Protein AF-A0A969W7C8-F1 (afdb_monomer_lite)

Radius of gyration: 20.69 Å; chains: 1; bounding box: 55×56×47 Å

Sequence (146 aa):
MNSTTIPALSAPKDGADSDSLDALLNHLQGNGPDVQADAALARFSEARLRAIEFGARARAEDCLHNVQSLARLLTQALRSDEQAPVSDTLAAVQHLEQLARDSERWALIAEHAVMYRKQRPVAEEVAQRWMHWARHLGEWPDAKRG

Structure (mmCIF, N/CA/C/O backbone):
data_AF-A0A969W7C8-F1
#
_entry.id   AF-A0A969W7C8-F1
#
loop_
_atom_site.group_PDB
_atom_site.id
_atom_site.type_symbol
_atom_site.label_atom_id
_atom_site.label_alt_id
_atom_site.label_comp_id
_atom_site.label_asym_id
_atom_site.label_entity_id
_atom_site.label_seq_id
_atom_site.pdbx_PDB_ins_code
_atom_site.Cartn_x
_atom_site.Cartn_y
_atom_site.Cartn_z
_atom_site.occupancy
_atom_site.B_iso_or_equiv
_atom_site.auth_seq_id
_atom_site.auth_comp_id
_atom_site.auth_asym_id
_atom_site.auth_atom_id
_atom_site.pdbx_PDB_model_num
ATOM 1 N N . MET A 1 1 ? -31.390 36.146 6.790 1.00 38.81 1 MET A N 1
ATOM 2 C CA . MET A 1 1 ? -31.698 34.730 7.079 1.00 38.81 1 MET A CA 1
ATOM 3 C C . MET A 1 1 ? -31.171 33.939 5.897 1.00 38.81 1 MET A C 1
ATOM 5 O O . MET A 1 1 ? -31.784 33.980 4.841 1.00 38.81 1 MET A O 1
ATOM 9 N N . ASN A 1 2 ? -29.970 33.372 6.025 1.00 34.91 2 ASN A N 1
ATOM 10 C CA . ASN A 1 2 ? -29.266 32.739 4.911 1.00 34.91 2 ASN A CA 1
ATOM 11 C C . ASN A 1 2 ? -29.604 31.249 4.893 1.00 34.91 2 ASN A C 1
ATOM 13 O O . ASN A 1 2 ? -29.206 30.518 5.797 1.00 34.91 2 ASN A O 1
ATOM 17 N N . SER A 1 3 ? -30.345 30.823 3.872 1.00 37.78 3 SER A N 1
ATOM 18 C CA . SER A 1 3 ? -30.536 29.412 3.547 1.00 37.78 3 SER A CA 1
ATOM 19 C C . SER A 1 3 ? -29.263 28.889 2.891 1.00 37.78 3 SER A C 1
ATOM 21 O O . SER A 1 3 ? -28.953 29.238 1.754 1.00 37.78 3 SER A O 1
ATOM 23 N N . THR A 1 4 ? -28.508 28.072 3.618 1.00 37.97 4 THR A N 1
ATOM 24 C CA . THR A 1 4 ? -27.382 27.317 3.067 1.00 37.97 4 THR A CA 1
ATOM 25 C C . THR A 1 4 ? -27.936 26.133 2.279 1.00 37.97 4 THR A C 1
ATOM 27 O O . THR A 1 4 ? -28.390 25.147 2.854 1.00 37.97 4 THR A O 1
ATOM 30 N N . THR A 1 5 ? -27.927 26.250 0.954 1.00 32.03 5 THR A N 1
ATOM 31 C CA . THR A 1 5 ? -28.203 25.158 0.017 1.00 32.03 5 THR A CA 1
ATOM 32 C C . THR A 1 5 ? -27.091 24.115 0.128 1.00 32.03 5 THR A C 1
ATOM 34 O O . THR A 1 5 ? -25.937 24.405 -0.180 1.00 32.03 5 THR A O 1
ATOM 37 N N . ILE A 1 6 ? -27.424 22.904 0.578 1.00 38.47 6 ILE A N 1
ATOM 38 C CA . ILE A 1 6 ? -26.533 21.740 0.493 1.00 38.47 6 ILE A CA 1
ATOM 39 C C . ILE A 1 6 ? -26.404 21.388 -0.999 1.00 38.47 6 ILE A C 1
ATOM 41 O O . ILE A 1 6 ? -27.440 21.204 -1.644 1.00 38.47 6 ILE A O 1
ATOM 45 N N . PRO A 1 7 ? -25.193 21.311 -1.583 1.00 35.34 7 PRO A N 1
ATOM 46 C CA . PRO A 1 7 ? -25.053 20.846 -2.953 1.00 35.34 7 PRO A CA 1
ATOM 47 C C . PRO A 1 7 ? -25.507 19.387 -3.015 1.00 35.34 7 PRO A C 1
ATOM 49 O O . PRO A 1 7 ? -25.007 18.532 -2.283 1.00 35.34 7 PRO A O 1
ATOM 52 N N . ALA A 1 8 ? -26.503 19.129 -3.861 1.00 36.25 8 ALA A N 1
ATOM 53 C CA . ALA A 1 8 ? -26.968 17.789 -4.165 1.00 36.25 8 ALA A CA 1
ATOM 54 C C . ALA A 1 8 ? -25.776 16.939 -4.624 1.00 36.25 8 ALA A C 1
ATOM 56 O O . ALA A 1 8 ? -25.041 17.344 -5.527 1.00 36.25 8 ALA A O 1
ATOM 57 N N . LEU A 1 9 ? -25.592 15.779 -3.988 1.00 35.47 9 LEU A N 1
ATOM 58 C CA . LEU A 1 9 ? -24.717 14.719 -4.477 1.00 35.47 9 LEU A CA 1
ATOM 59 C C . LEU A 1 9 ? -25.146 14.399 -5.9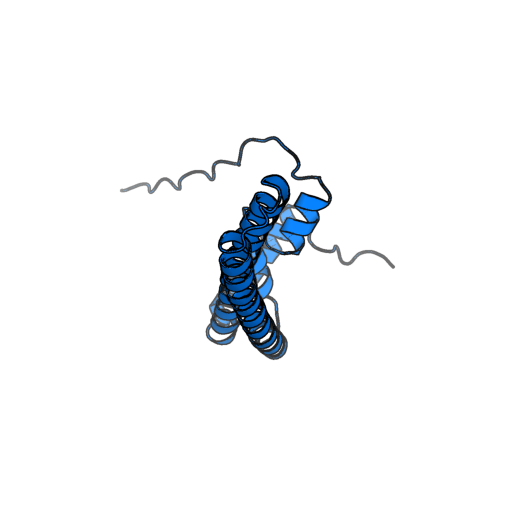13 1.00 35.47 9 LEU A C 1
ATOM 61 O O . LEU A 1 9 ? -26.192 13.789 -6.137 1.00 35.47 9 LEU A O 1
ATOM 65 N N . SER A 1 10 ? -24.359 14.842 -6.887 1.00 34.53 10 SER A N 1
ATOM 66 C CA . SER A 1 10 ? -24.480 14.364 -8.257 1.00 34.53 10 SER A CA 1
ATOM 67 C C . SER A 1 10 ? -24.133 12.881 -8.249 1.00 34.53 10 SER A C 1
ATOM 69 O O . SER A 1 10 ? -22.982 12.518 -8.019 1.00 34.53 10 SER A O 1
ATOM 71 N N . ALA A 1 11 ? -25.134 12.029 -8.470 1.00 37.75 11 ALA A N 1
ATOM 72 C CA . ALA A 1 11 ? -24.907 10.621 -8.754 1.00 37.75 11 ALA A CA 1
ATOM 73 C C . ALA A 1 11 ? -23.967 10.501 -9.972 1.00 37.75 11 ALA A C 1
ATOM 75 O O . ALA A 1 11 ? -24.205 11.188 -10.977 1.00 37.75 11 ALA A O 1
ATOM 76 N N . PRO A 1 12 ? -22.905 9.678 -9.912 1.00 35.25 12 PRO A N 1
ATOM 77 C CA . PRO A 1 12 ? -22.072 9.430 -11.077 1.00 35.25 12 PRO A CA 1
ATOM 78 C C . PRO A 1 12 ? -22.916 8.752 -12.163 1.00 35.25 12 PRO A C 1
ATOM 80 O O . PRO A 1 12 ? -23.571 7.740 -11.928 1.00 35.25 12 PRO A O 1
ATOM 83 N N . LYS A 1 13 ? -22.938 9.374 -13.345 1.00 36.31 13 LYS A N 1
ATOM 84 C CA . LYS A 1 13 ? -23.645 8.912 -14.541 1.00 36.31 13 LYS A CA 1
ATOM 85 C C . LYS A 1 13 ? -22.795 7.838 -15.236 1.00 36.31 13 LYS A C 1
ATOM 87 O O . LYS A 1 13 ? -21.701 8.146 -15.693 1.00 36.31 13 LYS A O 1
ATOM 92 N N . ASP A 1 14 ? -23.337 6.625 -15.244 1.00 42.62 14 ASP A N 1
ATOM 93 C CA . ASP A 1 14 ? -23.025 5.378 -15.962 1.00 42.62 14 ASP A CA 1
ATOM 94 C C . ASP A 1 14 ? -21.862 5.310 -16.974 1.00 42.62 14 ASP A C 1
ATOM 96 O O . ASP A 1 14 ? -21.765 6.112 -17.903 1.00 42.62 14 ASP A O 1
ATOM 100 N N . GLY A 1 15 ? -21.156 4.167 -16.934 1.00 38.03 15 GLY A N 1
ATOM 101 C CA . GLY A 1 15 ? -21.106 3.309 -18.127 1.00 38.03 15 GLY A CA 1
ATOM 102 C C . GLY A 1 15 ? -19.736 2.854 -18.637 1.00 38.03 15 GLY A C 1
ATOM 103 O O . GLY A 1 15 ? -19.352 3.265 -19.725 1.00 38.03 15 GLY A O 1
ATOM 104 N N . ALA A 1 16 ? -19.048 1.964 -17.911 1.00 36.75 16 ALA A N 1
ATOM 105 C CA . ALA A 1 16 ? -18.318 0.807 -18.463 1.00 36.75 16 ALA A CA 1
ATOM 106 C C . ALA A 1 16 ? -17.686 -0.006 -17.312 1.00 36.75 16 ALA A C 1
ATOM 108 O O . ALA A 1 16 ? -16.867 0.516 -16.563 1.00 36.75 16 ALA A O 1
ATOM 109 N N . ASP A 1 17 ? -18.073 -1.277 -17.184 1.00 43.09 17 ASP A N 1
ATOM 110 C CA . ASP A 1 17 ? -17.399 -2.320 -16.391 1.00 43.09 17 ASP A CA 1
ATOM 111 C C . ASP A 1 17 ? -17.361 -2.222 -14.856 1.00 43.09 17 ASP A C 1
ATOM 113 O O . ASP A 1 17 ? -16.521 -2.877 -14.242 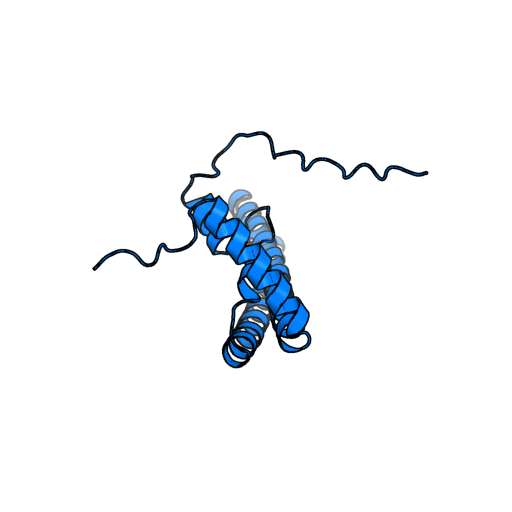1.00 43.09 17 ASP A O 1
ATOM 117 N N . SER A 1 18 ? -18.309 -1.547 -14.193 1.00 48.06 18 SER A N 1
ATOM 118 C CA . SER A 1 18 ? -18.436 -1.630 -12.719 1.00 48.06 18 SER A CA 1
ATOM 119 C C . SER A 1 18 ? -18.706 -3.052 -12.198 1.00 48.06 18 SER A C 1
ATOM 121 O O . SER A 1 18 ? -18.358 -3.352 -11.060 1.00 48.06 18 SER A O 1
ATOM 123 N N . ASP A 1 19 ? -19.270 -3.924 -13.044 1.00 48.69 19 ASP A N 1
ATOM 124 C CA . ASP A 1 19 ? -19.610 -5.322 -12.731 1.00 48.69 19 ASP A CA 1
ATOM 125 C C . ASP A 1 19 ? -18.551 -6.333 -13.207 1.00 48.69 19 ASP A C 1
ATOM 127 O O . ASP A 1 19 ? -18.723 -7.546 -13.056 1.00 48.69 19 ASP A O 1
ATOM 131 N N . SER A 1 20 ? -17.451 -5.870 -13.807 1.00 60.22 20 SER A N 1
ATOM 132 C CA . SER A 1 20 ? -16.371 -6.776 -14.197 1.00 60.22 20 SER A CA 1
ATOM 133 C C . SER A 1 20 ? -15.684 -7.338 -12.948 1.00 60.22 20 SER A C 1
ATOM 135 O O . SER A 1 20 ? -15.549 -6.654 -11.930 1.00 60.22 20 SER A O 1
ATOM 137 N N . LEU A 1 21 ? -15.208 -8.587 -13.016 1.00 51.62 21 LEU A N 1
ATOM 138 C CA . LEU A 1 21 ? -14.403 -9.172 -11.939 1.00 51.62 21 LEU A CA 1
ATOM 139 C C . LEU A 1 21 ? -13.199 -8.280 -11.611 1.00 51.62 21 LEU A C 1
ATOM 141 O O . LEU A 1 21 ? -12.845 -8.160 -10.446 1.00 51.62 21 LEU A O 1
ATOM 145 N N . ASP A 1 22 ? -12.621 -7.610 -12.605 1.00 47.81 22 ASP A N 1
ATOM 146 C CA . ASP A 1 22 ? -11.506 -6.686 -12.415 1.00 47.81 22 ASP A CA 1
ATOM 147 C C . ASP A 1 22 ? -11.923 -5.413 -11.677 1.00 47.81 22 ASP A C 1
ATOM 149 O O . ASP A 1 22 ? -11.184 -4.949 -10.815 1.00 47.81 22 ASP A O 1
ATOM 153 N N . ALA A 1 23 ? -13.116 -4.871 -11.924 1.00 51.50 23 ALA A N 1
ATOM 154 C CA . ALA A 1 23 ? -13.651 -3.769 -11.130 1.00 51.50 23 ALA A CA 1
ATOM 155 C C . ALA A 1 23 ? -14.001 -4.211 -9.708 1.00 51.50 23 ALA A C 1
ATOM 157 O O . ALA A 1 23 ? -13.708 -3.480 -8.765 1.00 51.50 23 ALA A O 1
ATOM 158 N N . LEU A 1 24 ? -14.559 -5.407 -9.521 1.00 50.41 24 LEU A N 1
ATOM 159 C CA . LEU A 1 24 ? -14.846 -5.966 -8.200 1.00 50.41 24 LEU A CA 1
ATOM 160 C C . LEU A 1 24 ? -13.555 -6.235 -7.411 1.00 50.41 24 LEU A C 1
ATOM 162 O O . LEU A 1 24 ? -13.456 -5.878 -6.239 1.00 50.41 24 LEU A O 1
ATOM 166 N N . LEU A 1 25 ? -12.547 -6.832 -8.053 1.00 48.72 25 LEU A N 1
ATOM 167 C CA . LEU A 1 25 ? -11.226 -7.062 -7.474 1.00 48.72 25 LEU A CA 1
ATOM 168 C C . LEU A 1 25 ? -10.533 -5.738 -7.191 1.00 48.72 25 LEU A C 1
ATOM 170 O O . LEU A 1 25 ? -9.992 -5.597 -6.104 1.00 48.72 25 LEU A O 1
ATOM 174 N N . ASN A 1 26 ? -10.627 -4.750 -8.081 1.00 50.47 26 ASN A N 1
ATOM 175 C CA . ASN A 1 26 ? -10.145 -3.402 -7.812 1.00 50.47 26 ASN A CA 1
ATOM 176 C C . ASN A 1 26 ? -10.861 -2.791 -6.603 1.00 50.47 26 ASN A C 1
ATOM 178 O O . ASN A 1 26 ? -10.184 -2.304 -5.713 1.00 50.47 26 ASN A O 1
ATOM 182 N N . HIS A 1 27 ? -12.184 -2.877 -6.469 1.00 48.84 27 HIS A N 1
ATOM 183 C CA . HIS A 1 27 ? -12.895 -2.360 -5.290 1.00 48.84 27 HIS A CA 1
ATOM 184 C C . HIS A 1 27 ? -12.536 -3.102 -3.991 1.00 48.84 27 HIS A C 1
ATOM 186 O O . HIS A 1 27 ? -12.286 -2.468 -2.965 1.00 48.84 27 HIS A O 1
ATOM 192 N N . LEU A 1 28 ? -12.449 -4.436 -4.018 1.00 46.00 28 LEU A N 1
ATOM 193 C CA . LEU A 1 28 ? -12.052 -5.261 -2.866 1.00 46.00 28 LEU A CA 1
ATOM 194 C C . LEU A 1 28 ? -10.588 -5.042 -2.475 1.00 46.00 28 LEU A C 1
ATOM 196 O O . LEU A 1 28 ? -10.237 -5.044 -1.295 1.00 46.00 28 LEU A O 1
ATOM 200 N N . GLN A 1 29 ? -9.742 -4.815 -3.472 1.00 50.62 29 GLN A N 1
ATOM 201 C CA . GLN A 1 29 ? -8.385 -4.332 -3.327 1.00 50.62 29 GLN A CA 1
ATOM 202 C C . GLN A 1 29 ? -8.361 -2.803 -3.255 1.00 50.62 29 GLN A C 1
ATOM 204 O O . GLN A 1 29 ? -7.343 -2.258 -3.606 1.00 50.62 29 GLN A O 1
ATOM 209 N N . GLY A 1 30 ? -9.413 -2.073 -2.867 1.00 45.50 30 GLY A N 1
ATOM 210 C CA . GLY A 1 30 ? -9.368 -0.622 -2.602 1.00 45.50 30 GLY A CA 1
ATOM 211 C C . GLY A 1 30 ? -8.860 0.316 -3.718 1.00 45.50 30 GLY A C 1
ATOM 212 O O . GLY A 1 30 ? -8.482 1.437 -3.405 1.00 45.50 30 GLY A O 1
ATOM 213 N N . ASN A 1 31 ? -8.830 -0.128 -4.973 1.00 44.12 31 ASN A N 1
ATOM 214 C CA . ASN A 1 31 ? -8.524 0.613 -6.204 1.00 44.12 31 ASN A CA 1
ATOM 215 C C . ASN A 1 31 ? -9.791 1.185 -6.883 1.00 44.12 31 ASN A C 1
ATOM 217 O O . ASN A 1 31 ? -9.736 1.630 -8.029 1.00 44.12 31 ASN A O 1
ATOM 221 N N . GLY A 1 32 ? -10.950 1.123 -6.221 1.00 49.09 32 GLY A N 1
ATOM 222 C CA . GLY A 1 32 ? -12.168 1.773 -6.705 1.00 49.09 32 GLY A CA 1
ATOM 223 C C . GLY A 1 32 ? -12.041 3.305 -6.672 1.00 49.09 32 GLY A C 1
ATOM 224 O O . GLY A 1 32 ? -11.345 3.832 -5.803 1.00 49.09 32 GLY A O 1
ATOM 225 N N . PRO A 1 33 ? -12.721 4.037 -7.576 1.00 42.38 33 PRO A N 1
ATOM 226 C CA . PRO A 1 33 ? -12.708 5.505 -7.601 1.00 42.38 33 PRO A CA 1
ATOM 227 C C . PRO A 1 33 ? -13.294 6.130 -6.325 1.00 42.38 33 PRO A C 1
ATOM 229 O O . PRO A 1 33 ? -13.026 7.293 -6.033 1.00 42.38 33 PRO A O 1
ATOM 232 N N . ASP A 1 34 ? -14.053 5.349 -5.553 1.00 46.03 34 ASP A N 1
ATOM 233 C CA . ASP A 1 34 ? -14.560 5.736 -4.248 1.00 46.03 34 ASP A CA 1
ATOM 234 C C . ASP A 1 34 ? -13.669 5.162 -3.140 1.00 46.03 34 ASP A C 1
ATOM 236 O O . ASP A 1 34 ? -13.675 3.969 -2.826 1.00 46.03 34 ASP A O 1
ATOM 240 N N . VAL A 1 35 ? -12.915 6.070 -2.523 1.00 47.84 35 VAL A N 1
ATOM 241 C CA . VAL A 1 35 ? -12.086 5.930 -1.317 1.00 47.84 35 VAL A CA 1
ATOM 242 C C . VAL A 1 35 ? -12.978 5.629 -0.095 1.00 47.84 35 VAL A C 1
ATOM 244 O O . VAL A 1 35 ? -13.023 6.355 0.892 1.00 47.84 35 VAL A O 1
ATOM 247 N N . GLN A 1 36 ? -13.774 4.562 -0.166 1.00 51.50 36 GLN A N 1
ATOM 248 C CA . GLN A 1 36 ? -14.605 4.057 0.931 1.00 51.50 36 GLN A CA 1
ATOM 249 C C . GLN A 1 36 ? -13.990 2.818 1.594 1.00 51.50 36 GLN A C 1
ATOM 251 O O . GLN A 1 36 ? -14.389 2.445 2.701 1.00 51.50 36 GLN A O 1
ATOM 256 N N . ALA A 1 37 ? -12.969 2.215 0.973 1.00 53.69 37 ALA A N 1
ATOM 257 C CA . ALA A 1 37 ? -12.191 1.130 1.572 1.00 53.69 37 ALA A CA 1
ATOM 258 C C . ALA A 1 37 ? -11.552 1.555 2.911 1.00 53.69 37 ALA A C 1
ATOM 260 O O . ALA A 1 37 ? -11.475 0.754 3.845 1.00 53.69 37 ALA A O 1
ATOM 261 N N . ASP A 1 38 ? -11.196 2.835 3.043 1.00 66.00 38 ASP A N 1
ATOM 262 C CA . ASP A 1 38 ? -10.655 3.411 4.274 1.00 66.00 38 ASP A CA 1
ATOM 263 C C . ASP A 1 38 ? -11.708 3.557 5.375 1.00 66.00 38 ASP A C 1
ATOM 265 O O . ASP A 1 38 ? -11.439 3.243 6.535 1.00 66.00 38 ASP A O 1
ATOM 269 N N . ALA A 1 39 ? -12.945 3.930 5.032 1.00 70.25 39 ALA A N 1
ATOM 270 C CA . ALA A 1 39 ? -14.042 3.992 5.999 1.00 70.25 39 ALA A CA 1
ATOM 271 C C . ALA A 1 39 ? -14.331 2.610 6.611 1.00 70.25 39 ALA A C 1
ATOM 273 O O . ALA A 1 39 ? -14.655 2.486 7.795 1.00 70.25 39 ALA A O 1
ATOM 274 N N . ALA A 1 40 ? -14.119 1.549 5.830 1.00 72.69 40 ALA A N 1
ATOM 275 C CA . ALA A 1 40 ? -14.227 0.178 6.296 1.00 72.69 40 ALA A CA 1
ATOM 276 C C . ALA A 1 40 ? -13.090 -0.241 7.252 1.00 72.69 40 ALA A C 1
ATOM 278 O O . ALA A 1 40 ? -13.214 -1.289 7.890 1.00 72.69 40 ALA A O 1
ATOM 279 N N . LEU A 1 41 ? -12.010 0.536 7.402 1.00 82.12 41 LEU A N 1
ATOM 280 C CA . LEU A 1 41 ? -10.998 0.302 8.440 1.00 82.12 41 LEU A CA 1
ATOM 281 C C . LEU A 1 41 ? -11.515 0.694 9.827 1.00 82.12 41 LEU A C 1
ATOM 283 O O . LEU A 1 41 ? -11.170 0.057 10.821 1.00 82.12 41 LEU A O 1
ATOM 287 N N . ALA A 1 42 ? -12.384 1.702 9.896 1.00 85.88 42 ALA A N 1
ATOM 288 C CA . ALA A 1 42 ? -12.832 2.319 11.141 1.00 85.88 42 ALA A CA 1
ATOM 289 C C . ALA A 1 42 ? -13.557 1.345 12.100 1.00 85.88 42 ALA A C 1
ATOM 291 O O . ALA A 1 42 ? -13.514 1.511 13.319 1.00 85.88 42 ALA A O 1
ATOM 292 N N . ARG A 1 43 ? -14.161 0.273 11.564 1.00 83.44 43 ARG A N 1
ATOM 293 C CA . ARG A 1 43 ? -14.816 -0.808 12.337 1.00 83.44 43 ARG A CA 1
ATOM 294 C C . ARG A 1 43 ? -13.850 -1.740 13.069 1.00 83.44 43 ARG A C 1
ATOM 296 O O . ARG A 1 43 ? -14.287 -2.523 13.913 1.00 83.44 43 ARG A O 1
ATOM 303 N N . PHE A 1 44 ? -12.565 -1.742 12.723 1.00 82.25 44 PHE A N 1
ATOM 304 C CA . PHE A 1 44 ? -11.635 -2.710 13.289 1.00 82.25 44 PHE A CA 1
ATOM 305 C C . PHE A 1 44 ? -11.241 -2.366 14.731 1.00 82.25 44 PHE A C 1
ATOM 307 O O . PHE A 1 44 ? -11.209 -1.207 15.161 1.00 82.25 44 PHE A O 1
ATOM 314 N N . SER A 1 45 ? -10.938 -3.417 15.500 1.00 84.50 45 SER A N 1
ATOM 315 C CA . SER A 1 45 ? -10.372 -3.273 16.839 1.00 84.50 45 SER A CA 1
ATOM 316 C C . SER A 1 45 ? -8.978 -2.659 16.760 1.00 84.50 45 SER A C 1
ATOM 318 O O . SER A 1 45 ? -8.286 -2.776 15.748 1.00 84.50 45 SER A O 1
ATOM 320 N N . GLU A 1 46 ? -8.524 -2.051 17.852 1.00 89.00 46 GLU A N 1
ATOM 321 C CA . GLU A 1 46 ? -7.192 -1.454 17.907 1.00 89.00 46 GLU A CA 1
ATOM 322 C C . GLU A 1 46 ? -6.085 -2.447 17.526 1.00 89.00 46 GLU A C 1
ATOM 324 O O . GLU A 1 46 ? -5.235 -2.118 16.704 1.00 89.00 46 GLU A O 1
ATOM 329 N N . ALA A 1 47 ? -6.109 -3.668 18.072 1.00 82.81 47 ALA A N 1
ATOM 330 C CA . ALA A 1 47 ? -5.116 -4.698 17.760 1.00 82.81 47 ALA A CA 1
ATOM 331 C C . ALA A 1 47 ? -5.075 -5.024 16.258 1.00 82.81 47 ALA A C 1
ATOM 333 O O . ALA A 1 47 ? -4.000 -5.142 15.670 1.00 82.81 47 ALA A O 1
ATOM 334 N N . ARG A 1 48 ? -6.250 -5.105 15.620 1.00 80.88 48 ARG A N 1
ATOM 335 C CA . ARG A 1 48 ? -6.374 -5.340 14.180 1.00 80.88 48 ARG A CA 1
ATOM 336 C C . ARG A 1 48 ? -5.862 -4.141 13.376 1.00 80.88 48 ARG A C 1
ATOM 338 O O . ARG A 1 48 ? -5.145 -4.350 12.407 1.00 80.88 48 ARG A O 1
ATOM 345 N N . LEU A 1 49 ? -6.150 -2.911 13.807 1.00 85.38 49 LEU A N 1
ATOM 346 C CA . LEU A 1 49 ? -5.613 -1.691 13.194 1.00 85.38 49 LEU A CA 1
ATOM 347 C C . LEU A 1 49 ? -4.083 -1.624 13.290 1.00 85.38 49 LEU A C 1
ATOM 349 O O . LEU A 1 49 ? -3.444 -1.247 12.316 1.00 85.38 49 LEU A O 1
ATOM 353 N N . ARG A 1 50 ? -3.472 -2.050 14.409 1.00 89.62 50 ARG A N 1
ATOM 354 C CA . ARG A 1 50 ? -1.999 -2.128 14.514 1.00 89.62 50 ARG A CA 1
ATOM 355 C C . ARG A 1 50 ? -1.412 -3.127 13.514 1.00 89.62 50 ARG A C 1
ATOM 357 O O . ARG A 1 50 ? -0.393 -2.841 12.896 1.00 89.62 50 ARG A O 1
ATOM 364 N N . ALA A 1 51 ? -2.050 -4.288 13.362 1.00 84.62 51 ALA A N 1
ATOM 365 C CA . ALA A 1 51 ? -1.613 -5.300 12.403 1.00 84.62 51 ALA A CA 1
ATOM 366 C C . ALA A 1 51 ? -1.743 -4.805 10.952 1.00 84.62 51 ALA A C 1
ATOM 368 O O . ALA A 1 51 ? -0.833 -5.015 10.154 1.00 84.62 51 ALA A O 1
ATOM 369 N N . ILE A 1 52 ? -2.843 -4.113 10.630 1.00 84.44 52 ILE A N 1
ATOM 370 C CA . ILE A 1 52 ? -3.060 -3.496 9.314 1.00 84.44 52 ILE A CA 1
ATOM 371 C C . ILE A 1 52 ? -2.017 -2.411 9.049 1.00 84.44 52 ILE A C 1
ATOM 373 O O . ILE A 1 52 ? -1.402 -2.438 7.993 1.00 84.44 52 ILE A O 1
ATOM 377 N N . GLU A 1 53 ? -1.768 -1.507 10.001 1.00 90.75 53 GLU A N 1
ATOM 378 C CA . GLU A 1 53 ? -0.726 -0.478 9.885 1.00 90.75 53 GLU A CA 1
ATOM 379 C C . GLU A 1 53 ? 0.633 -1.100 9.550 1.00 90.75 53 GLU A C 1
ATOM 381 O O . GLU A 1 53 ? 1.277 -0.687 8.590 1.00 90.75 53 GLU A O 1
ATOM 386 N N . PHE A 1 54 ? 1.067 -2.095 10.329 1.00 88.00 54 PHE A N 1
ATOM 387 C CA . PHE A 1 54 ? 2.367 -2.729 10.126 1.00 88.00 54 PHE A CA 1
ATOM 388 C C . PHE A 1 54 ? 2.454 -3.422 8.761 1.00 88.00 54 PHE A C 1
ATOM 390 O O . PHE A 1 54 ? 3.416 -3.216 8.024 1.00 88.00 54 PHE A O 1
ATOM 397 N N . GLY A 1 55 ? 1.431 -4.203 8.403 1.00 86.94 55 GLY A N 1
ATOM 398 C CA . GLY A 1 55 ? 1.387 -4.898 7.119 1.00 86.94 55 GLY A CA 1
ATOM 399 C C . GLY A 1 55 ? 1.350 -3.939 5.929 1.00 86.94 55 GLY A C 1
ATOM 400 O O . GLY A 1 55 ? 2.070 -4.148 4.959 1.00 86.94 55 GLY A O 1
ATOM 401 N N . ALA A 1 56 ? 0.556 -2.872 6.012 1.00 89.38 56 ALA A N 1
ATOM 402 C CA . ALA A 1 56 ? 0.447 -1.874 4.956 1.00 89.38 56 ALA A CA 1
ATOM 403 C C . ALA A 1 56 ? 1.760 -1.094 4.775 1.00 89.38 56 ALA A C 1
ATOM 405 O O . ALA A 1 56 ? 2.198 -0.914 3.645 1.00 89.38 56 ALA A O 1
ATOM 406 N N . ARG A 1 57 ? 2.459 -0.729 5.860 1.00 93.69 57 ARG A N 1
ATOM 407 C CA . ARG A 1 57 ? 3.797 -0.112 5.764 1.00 93.69 57 ARG A CA 1
ATOM 408 C C . ARG A 1 57 ? 4.807 -1.017 5.074 1.00 93.69 57 ARG A C 1
ATOM 410 O O . ARG A 1 57 ? 5.458 -0.575 4.137 1.00 93.69 57 ARG A O 1
ATOM 417 N N . ALA A 1 58 ? 4.884 -2.282 5.490 1.00 90.62 58 ALA A N 1
ATOM 418 C CA . ALA A 1 58 ? 5.788 -3.244 4.865 1.00 90.62 58 ALA A CA 1
ATOM 419 C C . ALA A 1 58 ? 5.496 -3.394 3.361 1.00 90.62 58 ALA A C 1
ATOM 421 O O . ALA A 1 58 ? 6.410 -3.384 2.547 1.00 90.62 58 ALA A O 1
ATOM 422 N N . ARG A 1 59 ? 4.215 -3.445 2.969 1.00 91.56 59 ARG A N 1
ATOM 423 C CA . ARG A 1 59 ? 3.828 -3.503 1.551 1.00 91.56 59 ARG A CA 1
ATOM 424 C C . ARG A 1 59 ? 4.168 -2.234 0.776 1.00 91.56 59 ARG A C 1
ATOM 426 O O . ARG A 1 59 ? 4.606 -2.347 -0.363 1.00 91.56 59 ARG A O 1
ATOM 433 N N . ALA A 1 60 ? 3.997 -1.055 1.371 1.00 93.12 60 ALA A N 1
ATOM 434 C CA . ALA A 1 60 ? 4.414 0.197 0.747 1.00 93.12 60 ALA A CA 1
ATOM 435 C C . ALA A 1 60 ? 5.931 0.204 0.488 1.00 93.12 60 ALA A C 1
ATOM 437 O O . ALA A 1 60 ? 6.373 0.528 -0.612 1.00 93.12 60 ALA A O 1
ATOM 438 N N . GLU A 1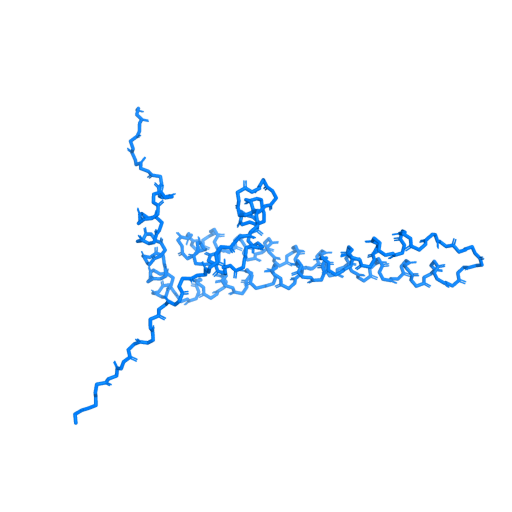 61 ? 6.721 -0.225 1.475 1.00 95.94 61 GLU A N 1
ATOM 439 C CA . GLU A 1 61 ? 8.178 -0.349 1.360 1.00 95.94 61 GLU A CA 1
ATOM 440 C C . GLU A 1 61 ? 8.587 -1.361 0.278 1.00 95.94 61 GLU A C 1
ATOM 442 O O . GLU A 1 61 ? 9.442 -1.047 -0.553 1.00 95.94 61 GLU A O 1
ATOM 447 N N . ASP A 1 62 ? 7.938 -2.529 0.225 1.00 94.81 62 ASP A N 1
ATOM 448 C CA . ASP A 1 62 ? 8.166 -3.540 -0.814 1.00 94.81 62 ASP A CA 1
ATOM 449 C C . ASP A 1 62 ? 7.857 -2.990 -2.218 1.00 94.81 62 ASP A C 1
ATOM 451 O O . ASP A 1 62 ? 8.651 -3.154 -3.148 1.00 94.81 62 ASP A O 1
ATOM 455 N N . CYS A 1 63 ? 6.714 -2.315 -2.389 1.00 94.62 63 CYS A N 1
ATOM 456 C CA . CYS A 1 63 ? 6.324 -1.695 -3.657 1.00 94.62 63 CYS A CA 1
ATOM 457 C C . CYS A 1 63 ? 7.354 -0.649 -4.096 1.00 94.62 63 CYS A C 1
ATOM 459 O O . CYS A 1 63 ? 7.832 -0.700 -5.230 1.00 94.62 63 CYS A O 1
ATOM 461 N N . LEU A 1 64 ? 7.760 0.248 -3.194 1.00 95.00 64 LEU A N 1
ATOM 462 C CA . LEU A 1 64 ? 8.775 1.260 -3.478 1.00 95.00 64 LEU A CA 1
ATOM 463 C C . LEU A 1 64 ? 10.128 0.631 -3.840 1.00 95.00 64 LEU A C 1
ATOM 465 O O . LEU A 1 64 ? 10.782 1.065 -4.793 1.00 95.00 64 LEU A O 1
ATOM 469 N N . HIS A 1 65 ? 10.542 -0.412 -3.120 1.00 97.38 65 HIS A N 1
ATOM 470 C CA . HIS A 1 65 ? 11.759 -1.156 -3.432 1.00 97.38 65 HIS A CA 1
ATOM 471 C C . HIS A 1 65 ? 11.700 -1.771 -4.838 1.00 97.38 65 HIS A C 1
ATOM 473 O O . HIS A 1 65 ? 12.669 -1.691 -5.601 1.00 97.38 65 HIS A O 1
ATOM 479 N N . ASN A 1 66 ? 10.555 -2.341 -5.212 1.00 95.88 66 ASN A N 1
ATOM 480 C CA . ASN A 1 66 ? 10.348 -2.927 -6.532 1.00 95.88 66 ASN A CA 1
ATOM 481 C C . ASN A 1 66 ? 10.352 -1.867 -7.641 1.00 95.88 66 ASN A C 1
ATOM 483 O O . ASN A 1 66 ? 10.994 -2.094 -8.667 1.00 95.88 66 ASN A O 1
ATOM 487 N N . VAL A 1 67 ? 9.750 -0.690 -7.419 1.00 97.00 67 VAL A N 1
ATOM 488 C CA . VAL A 1 67 ? 9.853 0.463 -8.338 1.00 97.00 67 VAL A CA 1
ATOM 489 C C . VAL A 1 67 ? 11.319 0.813 -8.589 1.00 97.00 67 VAL A C 1
ATOM 491 O O . VAL A 1 67 ? 11.762 0.889 -9.734 1.00 97.00 67 VAL A O 1
ATOM 494 N N . GLN A 1 68 ? 12.104 0.979 -7.522 1.00 97.06 68 GLN A N 1
ATOM 495 C CA . GLN A 1 68 ? 13.521 1.337 -7.624 1.00 97.06 68 GLN A CA 1
ATOM 496 C C . GLN A 1 68 ? 14.343 0.259 -8.341 1.00 97.06 68 GLN A C 1
ATOM 498 O O . GLN A 1 68 ? 15.242 0.565 -9.129 1.00 97.06 68 GLN A O 1
ATOM 503 N N . SER A 1 69 ? 14.067 -1.014 -8.071 1.00 96.56 69 SER A N 1
ATOM 504 C CA . SER A 1 69 ? 14.763 -2.135 -8.703 1.00 96.56 69 SER A CA 1
ATOM 505 C C . SER A 1 69 ? 14.425 -2.252 -10.187 1.00 96.56 69 SER A C 1
ATOM 507 O O . SER A 1 69 ? 15.340 -2.322 -11.007 1.00 96.56 69 SER A O 1
ATOM 509 N N . LEU A 1 70 ? 13.148 -2.171 -10.555 1.00 94.75 70 LEU A N 1
ATOM 510 C CA . LEU A 1 70 ? 12.724 -2.252 -11.949 1.00 94.75 70 LEU A CA 1
ATOM 511 C C . LEU A 1 70 ? 13.177 -1.028 -12.760 1.00 94.75 70 LEU A C 1
ATOM 513 O O . LEU A 1 70 ? 13.638 -1.188 -13.887 1.00 94.75 70 LEU A O 1
ATOM 517 N N . ALA A 1 71 ? 13.164 0.176 -12.180 1.00 95.19 71 ALA A N 1
ATOM 518 C CA . ALA A 1 71 ? 13.694 1.376 -12.831 1.00 95.19 71 ALA A CA 1
ATOM 519 C C . ALA A 1 71 ? 15.203 1.265 -13.121 1.00 95.19 71 ALA A C 1
ATOM 521 O O . ALA A 1 71 ? 15.671 1.678 -14.188 1.00 95.19 71 ALA A O 1
ATOM 522 N N . ARG A 1 72 ? 15.978 0.663 -12.204 1.00 94.88 72 ARG A N 1
ATOM 523 C CA . ARG A 1 72 ? 17.404 0.370 -12.432 1.00 94.88 72 ARG A CA 1
ATOM 524 C C . ARG A 1 72 ? 17.600 -0.635 -13.564 1.00 94.88 72 ARG A C 1
ATOM 526 O O . ARG A 1 72 ? 18.452 -0.398 -14.417 1.00 94.88 72 ARG A O 1
ATOM 533 N N . LEU A 1 73 ? 16.810 -1.708 -13.595 1.00 92.06 73 LEU A N 1
ATOM 534 C CA . LEU A 1 73 ? 16.871 -2.717 -14.658 1.00 92.06 73 LEU A CA 1
ATOM 535 C C . LEU A 1 73 ? 16.501 -2.127 -16.023 1.00 92.06 73 LEU A C 1
ATOM 537 O O . LEU A 1 73 ? 17.239 -2.318 -16.983 1.00 92.06 73 LEU A O 1
ATOM 541 N N . LEU A 1 74 ? 15.429 -1.335 -16.101 1.00 91.69 74 LEU A N 1
ATOM 542 C CA . LEU A 1 74 ? 15.047 -0.614 -17.319 1.00 91.69 74 LEU A CA 1
ATOM 543 C C . LEU A 1 74 ? 16.157 0.326 -17.790 1.00 91.69 74 LEU A C 1
ATOM 545 O O . LEU A 1 74 ? 16.498 0.341 -18.967 1.00 91.69 74 LEU A O 1
ATOM 549 N N . THR A 1 75 ? 16.782 1.062 -16.870 1.00 91.31 75 THR A N 1
ATOM 550 C CA . THR A 1 75 ? 17.915 1.937 -17.206 1.00 91.31 75 THR A CA 1
ATOM 551 C C . THR A 1 75 ? 19.101 1.150 -17.767 1.00 91.31 75 THR A C 1
ATOM 553 O O . THR A 1 75 ? 19.783 1.632 -18.667 1.00 91.31 75 THR A O 1
ATOM 556 N N . GLN A 1 76 ? 19.371 -0.048 -17.242 1.00 90.75 76 GLN A N 1
ATOM 557 C CA . GLN A 1 76 ? 20.427 -0.923 -17.754 1.00 90.75 76 GLN A CA 1
ATOM 558 C C . GLN A 1 76 ? 20.075 -1.486 -19.135 1.00 90.75 76 GLN A C 1
ATOM 560 O O . GLN A 1 76 ? 20.917 -1.438 -20.027 1.00 90.75 76 GLN A O 1
ATOM 565 N N . ALA A 1 77 ? 18.837 -1.944 -19.332 1.00 88.94 77 ALA A N 1
ATOM 566 C CA . ALA A 1 77 ? 18.360 -2.466 -20.611 1.00 88.94 77 ALA A CA 1
ATOM 567 C C . ALA A 1 77 ? 18.417 -1.402 -21.720 1.00 88.94 77 ALA A C 1
ATOM 569 O O . ALA A 1 77 ? 18.943 -1.658 -22.798 1.00 88.94 77 ALA A O 1
ATOM 570 N N . LEU A 1 78 ? 17.985 -0.171 -21.422 1.00 86.75 78 LEU A N 1
ATOM 571 C CA . LEU A 1 78 ? 18.037 0.959 -22.359 1.00 86.75 78 LEU A CA 1
ATOM 572 C C . LEU A 1 78 ? 19.464 1.393 -22.734 1.00 86.75 78 LEU A C 1
ATOM 574 O O . LEU A 1 78 ? 19.643 2.121 -23.706 1.00 86.75 78 LEU A O 1
ATOM 578 N N . ARG A 1 79 ? 20.475 0.995 -21.953 1.00 88.56 79 ARG A N 1
ATOM 579 C CA . ARG A 1 79 ? 21.896 1.259 -22.232 1.00 88.56 79 ARG A CA 1
ATOM 580 C C . ARG A 1 79 ? 22.585 0.121 -22.980 1.00 88.56 79 ARG A C 1
ATOM 582 O O . ARG A 1 79 ? 23.739 0.291 -23.363 1.00 88.56 79 ARG A O 1
ATOM 589 N N . SER A 1 80 ? 21.938 -1.033 -23.119 1.00 86.19 80 SER A N 1
ATOM 590 C CA . SER A 1 80 ? 22.508 -2.161 -23.850 1.00 86.19 80 SER A CA 1
ATOM 591 C C . SER A 1 80 ? 22.369 -1.952 -25.361 1.00 86.19 80 SER A C 1
ATOM 593 O O . SER A 1 80 ? 21.420 -1.313 -25.811 1.00 86.19 80 SER A O 1
ATOM 595 N N . ASP A 1 81 ? 23.309 -2.493 -26.141 1.00 76.81 81 ASP A N 1
ATOM 596 C CA . ASP A 1 81 ? 23.250 -2.450 -27.614 1.00 76.81 81 ASP A CA 1
ATOM 597 C C . ASP A 1 81 ? 22.096 -3.301 -28.180 1.00 76.81 81 ASP A C 1
ATOM 599 O O . ASP A 1 81 ? 21.720 -3.160 -29.344 1.00 76.81 81 ASP A O 1
ATOM 603 N N . GLU A 1 82 ? 21.509 -4.172 -27.356 1.00 82.06 82 GLU A N 1
ATOM 604 C CA . GLU A 1 82 ? 20.355 -4.984 -27.714 1.00 82.06 82 GLU A CA 1
ATOM 605 C C . GLU A 1 82 ? 19.060 -4.230 -27.389 1.00 82.06 82 GLU A C 1
ATOM 607 O O . GLU A 1 82 ? 18.722 -3.970 -26.233 1.00 82.06 82 GLU A O 1
ATOM 612 N N . GLN A 1 83 ? 18.319 -3.848 -28.429 1.00 77.44 83 GLN A N 1
ATOM 613 C CA . GLN A 1 83 ? 17.057 -3.139 -28.254 1.00 77.44 83 GLN A CA 1
ATOM 614 C C . GLN A 1 83 ? 15.969 -4.094 -27.762 1.00 77.44 83 GLN A C 1
ATOM 616 O O . GLN A 1 83 ? 15.519 -4.974 -28.496 1.00 77.44 83 GLN A O 1
ATOM 621 N N . ALA A 1 84 ? 15.498 -3.870 -26.534 1.00 82.62 84 ALA A N 1
ATOM 622 C CA . ALA A 1 84 ? 14.273 -4.492 -26.054 1.00 82.62 84 ALA A CA 1
ATOM 623 C C . ALA A 1 84 ? 13.081 -4.080 -26.943 1.00 82.62 84 ALA A C 1
ATOM 625 O O . ALA A 1 84 ? 12.992 -2.914 -27.352 1.00 82.62 84 ALA A O 1
ATOM 626 N N . PRO A 1 85 ? 12.131 -4.990 -27.219 1.00 89.69 85 PRO A N 1
ATOM 627 C CA . PRO A 1 85 ? 10.900 -4.640 -27.910 1.00 89.69 85 PRO A CA 1
ATOM 628 C C . PRO A 1 85 ? 10.177 -3.475 -27.222 1.00 89.69 85 PRO A C 1
ATOM 630 O O . PRO A 1 85 ? 10.087 -3.395 -25.992 1.00 89.69 85 PRO A O 1
ATOM 633 N N . VAL A 1 86 ? 9.609 -2.571 -28.024 1.00 88.44 86 VAL A N 1
ATOM 634 C CA . VAL A 1 86 ? 8.852 -1.413 -27.515 1.00 88.44 86 VAL A CA 1
ATOM 635 C C . VAL A 1 86 ? 7.669 -1.859 -26.647 1.00 88.44 86 VAL A C 1
ATOM 637 O O . VAL A 1 86 ? 7.369 -1.205 -25.651 1.00 88.44 86 VAL A O 1
ATOM 640 N N . SER A 1 87 ? 7.037 -2.991 -26.979 1.00 91.00 87 SER A N 1
ATOM 641 C CA . SER A 1 87 ? 5.956 -3.596 -26.188 1.00 91.00 87 SER A CA 1
ATOM 642 C C . SER A 1 87 ? 6.383 -3.923 -24.761 1.00 91.00 87 SER A C 1
ATOM 644 O O . SER A 1 87 ? 5.649 -3.635 -23.819 1.00 91.00 87 SER A O 1
ATOM 646 N N . ASP A 1 88 ? 7.582 -4.475 -24.596 1.00 90.19 88 ASP A N 1
ATOM 647 C CA . ASP A 1 88 ? 8.081 -4.956 -23.307 1.00 90.19 88 ASP A CA 1
ATOM 648 C C . ASP A 1 88 ? 8.513 -3.774 -22.442 1.00 90.19 88 ASP A C 1
ATOM 650 O O . ASP A 1 88 ? 8.246 -3.728 -21.241 1.00 90.19 88 ASP A O 1
ATOM 654 N N . THR A 1 89 ? 9.101 -2.761 -23.083 1.00 90.38 89 THR A N 1
ATOM 655 C CA . THR A 1 89 ? 9.422 -1.485 -22.438 1.00 90.38 89 THR A CA 1
ATOM 656 C C . THR A 1 89 ? 8.148 -0.789 -21.958 1.00 90.38 89 THR A C 1
ATOM 658 O O . THR A 1 89 ? 8.091 -0.326 -20.820 1.00 90.38 89 THR A O 1
ATOM 661 N N . LEU A 1 90 ? 7.102 -0.752 -22.791 1.00 91.88 90 LEU A N 1
ATOM 662 C CA . LEU A 1 90 ? 5.816 -0.161 -22.426 1.00 91.88 90 LEU A CA 1
ATOM 663 C C . LEU A 1 90 ? 5.157 -0.912 -21.262 1.00 91.88 90 LEU A C 1
ATOM 665 O O . LEU A 1 90 ? 4.723 -0.275 -20.304 1.00 91.88 90 LEU A O 1
ATOM 669 N N . ALA A 1 91 ? 5.133 -2.246 -21.307 1.00 91.38 91 ALA A N 1
ATOM 670 C CA . ALA A 1 91 ? 4.591 -3.069 -20.228 1.00 91.38 91 ALA A CA 1
ATOM 671 C C . ALA A 1 91 ? 5.347 -2.846 -18.907 1.00 91.38 91 ALA A C 1
ATOM 673 O O . ALA A 1 91 ? 4.735 -2.711 -17.847 1.00 91.38 91 ALA A O 1
ATOM 674 N N . ALA A 1 92 ? 6.676 -2.739 -18.959 1.00 91.31 92 ALA A N 1
ATOM 675 C CA . ALA A 1 92 ? 7.490 -2.465 -17.781 1.00 91.31 92 ALA A CA 1
ATOM 676 C C . ALA A 1 92 ? 7.234 -1.062 -17.199 1.00 91.31 92 ALA A C 1
ATOM 678 O O . ALA A 1 92 ? 7.174 -0.910 -15.978 1.00 91.31 92 ALA A O 1
ATOM 679 N N . VAL A 1 93 ? 7.029 -0.044 -18.044 1.00 93.56 93 VAL A N 1
ATOM 680 C CA . VAL A 1 93 ? 6.655 1.313 -17.603 1.00 93.56 93 VAL A CA 1
ATOM 681 C C . VAL A 1 93 ? 5.266 1.329 -16.960 1.00 93.56 93 VAL A C 1
ATOM 683 O O . VAL A 1 93 ? 5.100 1.916 -15.893 1.00 93.56 93 VAL A O 1
ATOM 686 N N . GLN A 1 94 ? 4.284 0.646 -17.549 1.00 93.31 94 GLN A N 1
ATOM 687 C CA . GLN A 1 94 ? 2.947 0.507 -16.957 1.00 93.31 94 GLN A CA 1
ATOM 688 C C . GLN A 1 94 ? 3.005 -0.202 -15.599 1.00 93.31 94 GLN A C 1
ATOM 690 O O . GLN A 1 94 ? 2.336 0.198 -14.648 1.00 93.31 94 GLN A O 1
ATOM 695 N N . HIS A 1 95 ? 3.847 -1.229 -15.476 1.00 93.88 95 HIS A N 1
ATOM 696 C CA . HIS A 1 95 ? 4.027 -1.927 -14.209 1.00 93.88 95 HIS A CA 1
ATOM 697 C C . HIS A 1 95 ? 4.706 -1.052 -13.144 1.00 93.88 95 HIS A C 1
ATOM 699 O O . HIS A 1 95 ? 4.294 -1.076 -11.986 1.00 93.88 95 HIS A O 1
ATOM 705 N N . LEU A 1 96 ? 5.697 -0.236 -13.524 1.00 95.25 96 LEU A N 1
ATOM 706 C CA . LEU A 1 96 ? 6.291 0.766 -12.631 1.00 95.25 96 LEU A CA 1
ATOM 707 C C . LEU A 1 96 ? 5.246 1.752 -12.105 1.00 95.25 96 LEU A C 1
ATOM 709 O O . LEU A 1 96 ? 5.231 2.046 -10.911 1.00 95.25 96 LEU A O 1
ATOM 713 N N . GLU A 1 97 ? 4.381 2.253 -12.987 1.00 93.06 97 GLU A N 1
ATOM 714 C CA . GLU A 1 97 ? 3.307 3.169 -12.610 1.00 93.06 97 GLU A CA 1
ATOM 715 C C . GLU A 1 97 ? 2.345 2.516 -11.611 1.00 93.06 97 GLU A C 1
ATOM 717 O O . GLU A 1 97 ? 2.011 3.122 -10.592 1.00 93.06 97 GLU A O 1
ATOM 722 N N . GLN A 1 98 ? 1.956 1.261 -11.853 1.00 92.69 98 GLN A N 1
ATOM 723 C CA . GLN A 1 98 ? 1.094 0.530 -10.929 1.00 92.69 98 GLN A CA 1
ATOM 724 C C . GLN A 1 98 ? 1.759 0.332 -9.561 1.00 92.69 98 GLN A C 1
ATOM 726 O O . GLN A 1 98 ? 1.138 0.611 -8.540 1.00 92.69 98 GLN A O 1
ATOM 731 N N . LEU A 1 99 ? 3.031 -0.078 -9.520 1.00 91.94 99 LEU A N 1
ATOM 732 C CA . LEU A 1 99 ? 3.760 -0.262 -8.260 1.00 91.94 99 LEU A CA 1
ATOM 733 C C . LEU A 1 99 ? 3.909 1.047 -7.469 1.00 91.94 99 LEU A C 1
ATOM 735 O O . LEU A 1 99 ? 3.858 1.026 -6.238 1.00 91.94 99 LEU A O 1
ATOM 739 N N . ALA A 1 100 ? 4.082 2.183 -8.151 1.00 92.75 100 ALA A N 1
ATOM 740 C CA . ALA A 1 100 ? 4.139 3.491 -7.505 1.00 92.75 100 ALA A CA 1
ATOM 741 C C . ALA A 1 100 ? 2.789 3.861 -6.870 1.00 92.75 100 ALA A C 1
ATOM 743 O O . ALA A 1 100 ? 2.743 4.207 -5.688 1.00 92.75 100 ALA A O 1
ATOM 744 N N . ARG A 1 101 ? 1.688 3.697 -7.615 1.00 91.69 101 ARG A N 1
ATOM 745 C CA . ARG A 1 101 ? 0.326 3.910 -7.097 1.00 91.69 101 ARG A CA 1
ATOM 746 C C . ARG A 1 101 ? 0.017 2.985 -5.920 1.00 91.69 101 ARG A C 1
ATOM 748 O O . ARG A 1 101 ? -0.527 3.430 -4.913 1.00 91.69 101 ARG A O 1
ATOM 755 N N . ASP A 1 102 ? 0.411 1.717 -6.013 1.00 87.50 102 ASP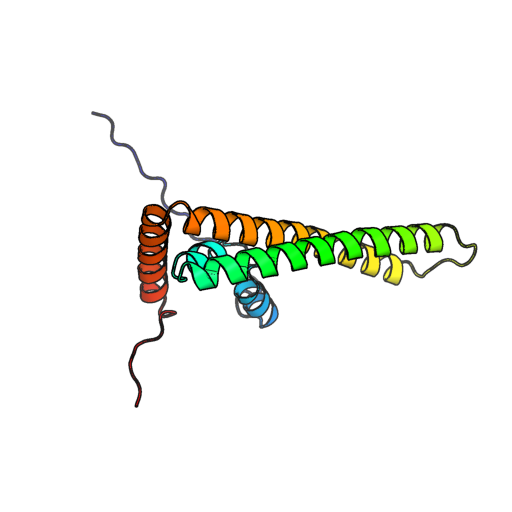 A N 1
ATOM 756 C CA . ASP A 1 102 ? 0.229 0.747 -4.934 1.00 87.50 102 ASP A CA 1
ATOM 757 C C . ASP A 1 102 ? 1.021 1.152 -3.684 1.00 87.50 102 ASP A C 1
ATOM 759 O O . ASP A 1 102 ? 0.493 1.078 -2.575 1.00 87.50 102 ASP A O 1
ATOM 763 N N . SER A 1 103 ? 2.262 1.628 -3.841 1.00 92.81 103 SER A N 1
ATOM 764 C CA . SER A 1 103 ? 3.076 2.127 -2.726 1.00 92.81 103 SER A CA 1
ATOM 765 C C . SER A 1 103 ? 2.383 3.271 -1.983 1.00 92.81 103 SER A C 1
ATOM 767 O O . SER A 1 103 ? 2.296 3.246 -0.754 1.00 92.81 103 SER A O 1
ATOM 769 N N . GLU A 1 104 ? 1.888 4.272 -2.712 1.00 91.62 104 GLU A N 1
ATOM 770 C CA . GLU A 1 104 ? 1.167 5.415 -2.136 1.00 91.62 104 GLU A CA 1
ATOM 771 C C . GLU A 1 104 ? -0.111 4.966 -1.429 1.00 91.62 104 GLU A C 1
ATOM 773 O O . GLU A 1 104 ? -0.396 5.370 -0.300 1.00 91.62 104 GLU A O 1
ATOM 778 N N . ARG A 1 105 ? -0.853 4.058 -2.060 1.00 89.50 105 ARG A N 1
ATOM 779 C CA . ARG A 1 105 ? -2.091 3.523 -1.511 1.00 89.50 105 ARG A CA 1
ATOM 780 C C . ARG A 1 105 ? -1.863 2.742 -0.216 1.00 89.50 105 ARG A C 1
ATOM 782 O O . ARG A 1 105 ? -2.590 2.937 0.758 1.00 89.50 105 ARG A O 1
ATOM 789 N N . TRP A 1 106 ? -0.854 1.874 -0.167 1.00 88.31 106 TRP A N 1
ATOM 790 C CA . TRP A 1 106 ? -0.509 1.146 1.054 1.00 88.31 106 TRP A CA 1
ATOM 791 C C . TRP A 1 106 ? -0.039 2.086 2.171 1.00 88.31 106 TRP A C 1
ATOM 793 O O . TRP A 1 106 ? -0.392 1.874 3.334 1.00 88.31 106 TRP A O 1
ATOM 803 N N . ALA A 1 107 ? 0.687 3.157 1.835 1.00 91.62 107 ALA A N 1
ATOM 804 C CA . ALA A 1 107 ? 1.059 4.185 2.803 1.00 91.62 107 ALA A CA 1
ATOM 805 C C . ALA A 1 107 ? -0.181 4.887 3.385 1.00 91.62 107 ALA A C 1
ATOM 807 O O . ALA A 1 107 ? -0.306 4.989 4.608 1.00 91.62 107 ALA A O 1
ATOM 808 N N . LEU A 1 108 ? -1.144 5.264 2.540 1.00 90.75 108 LEU A N 1
ATOM 809 C CA . LEU A 1 108 ? -2.391 5.900 2.969 1.00 90.75 108 LEU A CA 1
ATOM 810 C C . LEU A 1 108 ? -3.222 4.992 3.895 1.00 90.75 108 LEU A C 1
ATOM 812 O O . LEU A 1 108 ? -3.692 5.431 4.945 1.00 90.75 108 LEU A O 1
ATOM 816 N N . ILE A 1 109 ? -3.328 3.697 3.577 1.00 89.25 109 ILE A N 1
ATOM 817 C CA . ILE A 1 109 ? -3.992 2.707 4.444 1.00 89.25 109 ILE A CA 1
ATOM 818 C C . ILE A 1 109 ? -3.328 2.660 5.828 1.00 89.25 109 ILE A C 1
ATOM 820 O O . ILE A 1 109 ? -4.014 2.603 6.856 1.00 89.25 109 ILE A O 1
ATOM 824 N N . ALA A 1 110 ? -1.993 2.694 5.882 1.00 90.50 110 ALA A N 1
ATOM 825 C CA . ALA A 1 110 ? -1.270 2.716 7.148 1.00 90.50 110 ALA A CA 1
ATOM 826 C C . ALA A 1 110 ? -1.541 4.001 7.948 1.00 90.50 110 ALA A C 1
ATOM 828 O O . ALA A 1 110 ? -1.727 3.938 9.167 1.00 90.50 110 ALA A O 1
ATOM 829 N N . GLU A 1 111 ? -1.593 5.156 7.285 1.00 92.38 111 GLU A N 1
ATOM 830 C CA . GLU A 1 111 ? -1.925 6.439 7.909 1.00 92.38 111 GLU A CA 1
ATOM 831 C C . GLU A 1 111 ? -3.343 6.446 8.482 1.00 92.38 111 GLU A C 1
ATOM 833 O O . GLU A 1 111 ? -3.541 6.823 9.642 1.00 92.38 111 GLU A O 1
ATOM 838 N N . HIS A 1 112 ? -4.323 5.948 7.729 1.00 90.38 112 HIS A N 1
ATOM 839 C CA . HIS A 1 112 ? -5.700 5.827 8.196 1.00 90.38 112 HIS A CA 1
ATOM 840 C C . HIS A 1 112 ? -5.833 4.859 9.373 1.00 90.38 112 HIS A C 1
ATOM 842 O O . HIS A 1 112 ? -6.523 5.166 10.348 1.00 90.38 112 HIS A O 1
ATOM 848 N N . ALA A 1 113 ? -5.113 3.734 9.359 1.00 88.44 113 ALA A N 1
ATOM 849 C CA . ALA A 1 113 ? -5.085 2.817 10.495 1.00 88.44 113 ALA A CA 1
ATOM 850 C C . ALA A 1 113 ? -4.529 3.486 11.769 1.00 88.44 113 ALA A C 1
ATOM 852 O O . ALA A 1 113 ? -5.081 3.311 12.862 1.00 88.44 113 ALA A O 1
ATOM 853 N N . VAL A 1 114 ? -3.479 4.307 11.637 1.00 93.88 114 VAL A N 1
ATOM 854 C CA . VAL A 1 114 ? -2.938 5.119 12.741 1.00 93.88 114 VAL A CA 1
ATOM 855 C C . VAL A 1 114 ? -3.954 6.152 13.215 1.00 93.88 114 VAL A C 1
ATOM 857 O O . VAL A 1 114 ? -4.149 6.304 14.425 1.00 93.88 114 VAL A O 1
ATOM 860 N N . MET A 1 115 ? -4.591 6.862 12.286 1.00 93.56 115 MET A N 1
ATOM 861 C CA . MET A 1 115 ? -5.579 7.895 12.579 1.00 93.56 115 MET A CA 1
ATOM 862 C C . MET A 1 115 ? -6.759 7.316 13.364 1.00 93.56 115 MET A C 1
ATOM 864 O O . MET A 1 115 ? -7.027 7.790 14.469 1.00 93.56 115 MET A O 1
ATOM 868 N N . TYR A 1 116 ? -7.370 6.225 12.897 1.00 90.19 116 TYR A N 1
ATOM 869 C CA . TYR A 1 116 ? -8.488 5.583 13.595 1.00 90.19 116 TYR A CA 1
ATOM 870 C C . TYR A 1 116 ? -8.098 4.968 14.940 1.00 90.19 116 TYR A C 1
ATOM 872 O O . TYR A 1 116 ? -8.916 4.929 15.861 1.00 90.19 116 TYR A O 1
ATOM 880 N N . ARG A 1 117 ? -6.845 4.524 15.107 1.00 91.88 117 ARG A N 1
ATOM 881 C CA . ARG A 1 117 ? -6.339 4.100 16.420 1.00 91.88 117 ARG A CA 1
ATOM 882 C C . ARG A 1 117 ? -6.238 5.275 17.392 1.00 91.88 117 ARG A C 1
ATOM 884 O O . ARG A 1 117 ? -6.608 5.131 18.553 1.00 91.88 117 ARG A O 1
ATOM 891 N N . LYS A 1 118 ? -5.733 6.423 16.933 1.00 94.19 118 LYS A N 1
ATOM 892 C CA . LYS A 1 118 ? -5.537 7.623 17.765 1.00 94.19 118 LYS A CA 1
ATOM 893 C C . LYS A 1 118 ? -6.838 8.380 18.038 1.00 94.19 118 LYS A C 1
ATOM 895 O O . LYS A 1 118 ? -6.950 9.029 19.071 1.00 94.19 118 LYS A O 1
ATOM 900 N N . GLN A 1 119 ? -7.807 8.304 17.129 1.00 92.25 119 GLN A N 1
ATOM 901 C CA . GLN A 1 119 ? -9.050 9.073 17.163 1.00 92.25 119 GLN A CA 1
ATOM 902 C C . GLN A 1 119 ? -10.261 8.134 17.144 1.00 92.25 119 GLN A C 1
ATOM 904 O O . GLN A 1 119 ? -11.044 8.105 16.197 1.00 92.25 119 GLN A O 1
ATOM 909 N N . ARG A 1 120 ? -10.423 7.347 18.214 1.00 89.81 120 ARG A N 1
ATOM 910 C CA . ARG A 1 120 ? -11.514 6.365 18.329 1.00 89.81 120 ARG A CA 1
ATOM 911 C C . ARG A 1 120 ? -12.925 6.948 18.136 1.00 89.81 120 ARG A C 1
ATOM 913 O O . ARG A 1 120 ? -13.687 6.305 17.423 1.00 89.81 120 ARG A O 1
ATOM 920 N N . PRO A 1 121 ? -13.268 8.151 18.643 1.00 90.19 121 PRO A N 1
ATOM 921 C CA . PRO A 1 121 ? -14.585 8.740 18.381 1.00 90.19 121 PRO A CA 1
ATOM 922 C C . PRO A 1 121 ? -14.853 8.983 16.887 1.00 90.19 121 PRO A C 1
ATOM 924 O O . PRO A 1 121 ? -15.943 8.707 16.399 1.00 90.19 121 PRO A O 1
ATOM 927 N N . VAL A 1 122 ? -13.833 9.425 16.141 1.00 87.00 122 VAL A N 1
ATOM 928 C CA . VAL A 1 122 ? -13.923 9.610 14.682 1.00 87.00 122 VAL A CA 1
ATOM 929 C C . VAL A 1 122 ? -14.092 8.261 13.985 1.00 87.00 122 VAL A C 1
ATOM 931 O O . VAL A 1 122 ? -14.906 8.130 13.074 1.00 87.00 122 VAL A O 1
ATOM 934 N N . ALA A 1 123 ? -13.367 7.232 14.434 1.00 86.25 123 ALA A N 1
ATOM 935 C CA . ALA A 1 123 ? -13.520 5.880 13.905 1.00 86.25 123 ALA A CA 1
ATOM 936 C C . ALA A 1 123 ? -14.948 5.340 14.108 1.00 86.25 123 ALA A C 1
ATOM 938 O O . ALA A 1 123 ? -15.520 4.738 13.205 1.00 86.25 123 ALA A O 1
ATOM 939 N N . GLU A 1 124 ? -15.547 5.581 15.272 1.00 86.69 124 GLU A N 1
ATOM 940 C CA . GLU A 1 124 ? -16.914 5.150 15.575 1.00 86.69 124 GLU A CA 1
ATOM 941 C C . GLU A 1 124 ? -17.949 5.851 14.688 1.00 86.69 124 GLU A C 1
ATOM 943 O O . GLU A 1 124 ? -18.808 5.181 14.112 1.00 86.69 124 GLU A O 1
ATOM 948 N N . GLU A 1 125 ? -17.835 7.169 14.505 1.00 86.44 125 GLU A N 1
ATOM 949 C C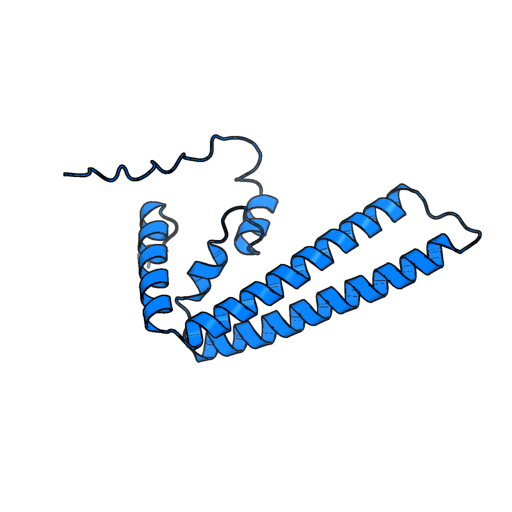A . GLU A 1 125 ? -18.710 7.937 13.610 1.00 86.44 125 GLU A CA 1
ATOM 950 C C . GLU A 1 125 ? -18.618 7.436 12.161 1.00 86.44 125 GLU A C 1
ATOM 952 O O . GLU A 1 125 ? -19.635 7.196 11.501 1.00 86.44 125 GLU A O 1
ATOM 957 N N . VAL A 1 126 ? -17.395 7.229 11.666 1.00 84.31 126 VAL A N 1
ATOM 958 C CA . VAL A 1 126 ? -17.164 6.728 10.306 1.00 84.31 126 VAL A CA 1
ATOM 959 C C . VAL A 1 126 ? -17.694 5.302 10.149 1.00 84.31 126 VAL A C 1
ATOM 961 O O . VAL A 1 126 ? -18.367 5.008 9.160 1.00 84.31 126 VAL A O 1
ATOM 964 N N . ALA A 1 127 ? -17.474 4.428 11.135 1.00 83.19 127 ALA A N 1
ATOM 965 C CA . ALA A 1 127 ? -17.989 3.062 11.116 1.00 83.19 127 ALA A CA 1
ATOM 966 C C . ALA A 1 127 ? -19.527 3.022 11.101 1.00 83.19 127 ALA A C 1
ATOM 968 O O . ALA A 1 127 ? -20.112 2.196 10.397 1.00 83.19 127 ALA A O 1
ATOM 969 N N . GLN A 1 128 ? -20.190 3.923 11.833 1.00 83.06 128 GLN A N 1
ATOM 970 C CA . GLN A 1 128 ? -21.649 4.055 11.811 1.00 83.06 128 GLN A CA 1
ATOM 971 C C . GLN A 1 128 ? -22.152 4.504 10.437 1.00 83.06 128 GLN A C 1
ATOM 973 O O . GLN A 1 128 ? -23.059 3.878 9.887 1.00 83.06 128 GLN A O 1
ATOM 978 N N . ARG A 1 129 ? -21.551 5.546 9.847 1.00 81.38 129 ARG A N 1
ATOM 979 C CA . ARG A 1 129 ? -21.919 6.014 8.498 1.00 81.38 129 ARG A CA 1
ATOM 980 C C . ARG A 1 129 ? -21.740 4.925 7.447 1.00 81.38 129 ARG A C 1
ATOM 982 O O . ARG A 1 129 ? -22.650 4.699 6.653 1.00 81.38 129 ARG A O 1
ATOM 989 N N . TRP A 1 130 ? -20.615 4.215 7.492 1.00 79.56 130 TRP A N 1
ATOM 990 C CA . TRP A 1 130 ? -20.346 3.096 6.593 1.00 79.56 130 TRP A CA 1
ATOM 991 C C . TRP A 1 130 ? -21.383 1.976 6.751 1.00 79.56 130 TRP A C 1
ATOM 993 O O . TRP A 1 130 ? -21.923 1.488 5.764 1.00 79.56 130 TRP A O 1
ATOM 1003 N N . MET A 1 131 ? -21.741 1.617 7.988 1.00 77.00 131 MET A N 1
ATOM 1004 C CA . MET A 1 131 ? -22.790 0.627 8.258 1.00 77.00 131 MET A CA 1
ATOM 1005 C C . MET A 1 131 ? -24.153 1.054 7.697 1.00 77.00 131 MET A C 1
ATOM 1007 O O . MET A 1 131 ? -24.877 0.222 7.149 1.00 77.00 131 MET A O 1
ATOM 1011 N N . HIS A 1 132 ? -24.521 2.331 7.824 1.00 77.75 132 HIS A N 1
ATOM 1012 C CA . HIS A 1 132 ? -25.764 2.853 7.254 1.00 77.75 132 HIS A CA 1
ATOM 1013 C C . HIS A 1 132 ? -25.774 2.781 5.726 1.00 77.75 132 HIS A C 1
ATOM 1015 O O . HIS A 1 132 ? -26.761 2.322 5.154 1.00 77.75 132 HIS A O 1
ATOM 1021 N N . TRP A 1 133 ? -24.676 3.180 5.083 1.00 79.50 133 TRP A N 1
ATOM 1022 C CA . TRP A 1 133 ? -24.506 3.082 3.635 1.00 79.50 133 TRP A CA 1
ATOM 1023 C C . TRP A 1 133 ? -24.582 1.626 3.148 1.00 79.50 133 TRP A C 1
ATOM 1025 O O . TRP A 1 133 ? -25.406 1.307 2.295 1.00 79.50 133 TRP A O 1
ATOM 1035 N N . ALA A 1 134 ? -23.827 0.717 3.772 1.00 70.75 134 ALA A N 1
ATOM 1036 C CA . ALA A 1 134 ? -23.784 -0.694 3.385 1.00 70.75 134 ALA A CA 1
ATOM 1037 C C . ALA A 1 134 ? -25.150 -1.380 3.542 1.00 70.75 134 ALA A C 1
ATOM 1039 O O . ALA A 1 134 ? -25.540 -2.206 2.722 1.00 70.75 134 ALA A O 1
ATOM 1040 N N . ARG A 1 135 ? -25.921 -1.017 4.576 1.00 76.81 135 ARG A N 1
ATOM 1041 C CA . ARG A 1 135 ? -27.306 -1.489 4.730 1.00 76.81 135 ARG A CA 1
ATOM 1042 C C . ARG A 1 135 ? -28.234 -0.927 3.661 1.00 76.81 135 ARG A C 1
ATOM 1044 O O . ARG A 1 135 ? -29.086 -1.657 3.173 1.00 76.81 135 ARG A O 1
ATOM 1051 N N . HIS A 1 136 ? -28.089 0.351 3.316 1.00 73.25 136 HIS A N 1
ATOM 1052 C CA . HIS A 1 136 ? -28.910 0.986 2.286 1.00 73.25 136 HIS A CA 1
ATOM 1053 C C . HIS A 1 136 ? -28.720 0.327 0.914 1.00 73.25 136 HIS A C 1
ATOM 1055 O O . HIS A 1 136 ? -29.695 0.161 0.186 1.00 73.25 136 HIS A O 1
ATOM 1061 N N . LEU A 1 137 ? -27.495 -0.099 0.600 1.00 74.88 137 LEU A N 1
ATOM 1062 C CA . LEU A 1 137 ? -27.166 -0.790 -0.648 1.00 74.88 137 LEU A CA 1
ATOM 1063 C C . LEU A 1 137 ? -27.350 -2.316 -0.603 1.00 74.88 137 LEU A C 1
ATOM 1065 O O . LEU A 1 137 ? -27.138 -2.981 -1.610 1.00 74.88 137 LEU A O 1
ATOM 1069 N N . GLY A 1 138 ? -27.746 -2.894 0.537 1.00 72.94 138 GLY A N 1
ATOM 1070 C CA . GLY A 1 138 ? -27.885 -4.350 0.684 1.00 72.94 138 GLY A CA 1
ATOM 1071 C C . GLY A 1 138 ? -26.556 -5.122 0.713 1.00 72.94 138 GLY A C 1
ATOM 1072 O O . GLY A 1 138 ? -26.557 -6.344 0.613 1.00 72.94 138 GLY A O 1
ATOM 1073 N N . GLU A 1 139 ? -25.426 -4.431 0.877 1.00 69.62 139 GLU A N 1
ATOM 1074 C CA . GLU A 1 139 ? -24.085 -5.023 0.997 1.00 69.62 139 G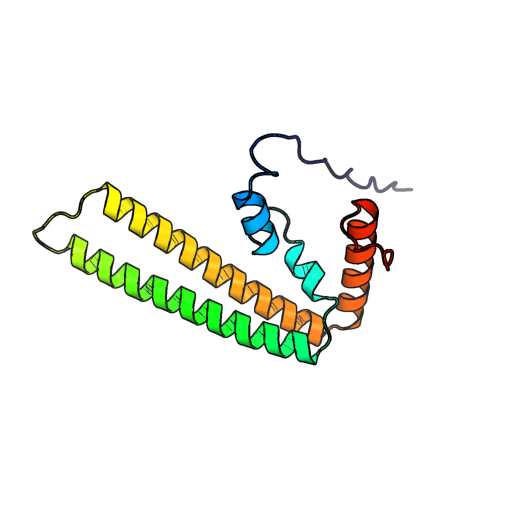LU A CA 1
ATOM 1075 C C . GLU A 1 139 ? -23.744 -5.442 2.434 1.00 69.62 139 GLU A C 1
ATOM 1077 O O . GLU A 1 139 ? -22.746 -6.122 2.692 1.00 69.62 139 GLU A O 1
ATOM 1082 N N . TRP A 1 140 ? -24.563 -5.032 3.405 1.00 67.06 140 TRP A N 1
ATOM 1083 C CA . TRP A 1 140 ? -24.417 -5.497 4.775 1.00 67.06 140 TRP A CA 1
ATOM 1084 C C . TRP A 1 140 ? -24.850 -6.965 4.871 1.00 67.06 140 TRP A C 1
ATOM 1086 O O . TRP A 1 140 ? -25.963 -7.281 4.453 1.00 67.06 140 TRP A O 1
ATOM 1096 N N . PRO A 1 141 ? -24.039 -7.867 5.460 1.00 60.62 141 PRO A N 1
ATOM 1097 C CA . PRO A 1 141 ? -24.462 -9.243 5.659 1.00 60.62 141 PRO A CA 1
ATOM 1098 C C . PRO A 1 141 ? -25.692 -9.257 6.568 1.00 60.62 141 PRO A C 1
ATOM 1100 O O . PRO A 1 141 ? -25.605 -9.000 7.774 1.00 60.62 141 PRO A O 1
ATOM 1103 N N . ASP A 1 142 ? -26.853 -9.537 5.981 1.00 59.09 142 ASP A N 1
ATOM 1104 C CA . ASP A 1 142 ? -28.055 -9.827 6.740 1.00 59.09 142 ASP A CA 1
ATOM 1105 C C . ASP A 1 142 ? -27.759 -11.046 7.607 1.00 59.09 142 ASP A C 1
ATOM 1107 O O . ASP A 1 142 ? -27.390 -12.112 7.113 1.00 59.09 142 ASP A O 1
ATOM 1111 N N . ALA A 1 143 ? -27.926 -10.902 8.922 1.00 54.78 143 ALA A N 1
ATOM 1112 C CA . ALA A 1 143 ? -27.708 -11.958 9.909 1.00 54.78 143 ALA A CA 1
ATOM 1113 C C . ALA A 1 143 ? -28.744 -13.104 9.813 1.00 54.78 143 ALA A C 1
ATOM 1115 O O . ALA A 1 143 ? -29.121 -13.704 10.816 1.00 54.78 143 ALA A O 1
ATOM 1116 N N . LYS A 1 144 ? -29.248 -13.405 8.613 1.00 53.34 144 LYS A N 1
ATOM 1117 C CA . LYS A 1 144 ? -30.184 -14.486 8.338 1.00 53.34 144 LYS A CA 1
ATOM 1118 C C . LYS A 1 144 ? -29.595 -15.433 7.301 1.00 53.34 144 LYS A C 1
ATOM 1120 O O . LYS A 1 144 ? -29.716 -15.190 6.103 1.00 53.34 144 LYS A O 1
ATOM 1125 N N . ARG A 1 145 ? -29.079 -16.563 7.790 1.00 42.62 145 ARG A N 1
ATOM 1126 C CA . ARG A 1 145 ? -29.537 -17.911 7.406 1.00 42.62 145 ARG A CA 1
ATOM 1127 C C . ARG A 1 145 ? -28.812 -18.982 8.232 1.00 42.62 145 ARG A C 1
ATOM 1129 O O . ARG A 1 145 ? -27.601 -19.109 8.105 1.00 42.62 145 ARG A O 1
ATOM 1136 N N . GLY A 1 146 ? -29.602 -19.778 8.960 1.00 40.66 146 GLY A N 1
ATOM 1137 C CA . GLY A 1 146 ? -29.270 -21.140 9.404 1.00 40.66 146 GLY A CA 1
ATOM 1138 C C . GLY A 1 146 ? -28.729 -21.249 10.810 1.00 40.66 146 GLY A C 1
ATOM 1139 O O . GLY A 1 146 ? -27.493 -21.345 10.925 1.00 40.66 146 GLY A O 1
#

Foldseek 3Di:
DDDDDDPPPDDDDDDDDCPPPVVVVCVVVCVHPDNCVLLVLLPDDLVVLVVLLVVLQVLLVVLVVVLVVLVVVLVVQVPDPDDDDPVVNVVSVVSSVVSNVSSVVSNVSNVSSVVSSVCVVVSVVSNVVSQVVCVVVVVPPDPDDD

Secondary structure (DSSP, 8-state):
-----PPP-------S-TTSHHHHHHHHTT-SSSTTTTGGGTTS-HHHHHHHHHHHHHHHHHHHHHHHHHHHHHHHHTTSSS---HHHHHHHHHHHHHHHHHHHHHHHHHHHHHHHHH-HHHHHHHHHHHHHHHHHTT-S--S---

Organism: NCBI:txid2714601

pLDDT: mean 74.91, std 20.77, range [32.03, 97.38]